Protein AF-A0A090WN60-F1 (afdb_monomer_lite)

Secondary structure (DSSP, 8-state):
---HHHHHHHHHHH--SBTTEEEES----SSHHHHHHHHHHHHHHHHH-TTS--EEEESB-TTT--B------S------

Radius of gyration: 14.13 Å; chains: 1; bounding box: 34×35×30 Å

Foldseek 3Di:
DDDPVVVLVVPLPPDQDDLQEDEEADQDPPDPVSVVVVVVVVVSSCVRCVPDHHYYHYQADNPNRDNNDDPPPDDPPPDD

pLDDT: mean 74.69, std 15.63, range [35.47, 93.44]

Sequence (80 aa):
MINKRLLIKHLLAHNDENSFYDKKRKIDIGHKEGKAKFLKHVCALSNSNPKNNSYIVIGVEDEDNKIIGVDFLMTAKFRI

Structure (mmCIF, N/CA/C/O backbone):
data_AF-A0A090WN60-F1
#
_entry.id   AF-A0A090WN60-F1
#
loop_
_atom_site.group_PDB
_atom_site.id
_atom_site.type_symbol
_atom_site.label_atom_id
_atom_site.label_alt_id
_atom_site.label_comp_id
_atom_site.label_asym_id
_atom_site.label_entity_id
_atom_site.label_seq_id
_atom_site.pdbx_PDB_ins_code
_atom_site.Cartn_x
_atom_site.Cartn_y
_atom_site.Cartn_z
_atom_site.occupancy
_atom_site.B_iso_or_equiv
_atom_site.auth_seq_id
_atom_site.auth_comp_id
_atom_site.auth_asym_id
_atom_site.auth_atom_id
_atom_site.pdbx_PDB_model_num
ATOM 1 N N . MET A 1 1 ? 10.704 13.859 -17.412 1.00 49.03 1 MET A N 1
ATOM 2 C CA . MET A 1 1 ? 9.285 13.567 -17.093 1.00 49.03 1 MET A CA 1
ATOM 3 C C . MET A 1 1 ? 9.095 12.054 -17.115 1.00 49.03 1 MET A C 1
ATOM 5 O O . MET A 1 1 ? 9.368 11.461 -18.148 1.00 49.03 1 MET A O 1
ATOM 9 N N . ILE A 1 2 ? 8.724 11.415 -15.998 1.00 59.72 2 ILE A N 1
ATOM 10 C CA . ILE A 1 2 ? 8.648 9.944 -15.914 1.00 59.72 2 ILE A CA 1
ATOM 11 C C . ILE A 1 2 ? 7.246 9.450 -16.302 1.00 59.72 2 ILE A C 1
ATOM 13 O O . ILE A 1 2 ? 6.238 9.992 -15.840 1.00 59.72 2 ILE A O 1
ATOM 17 N N . ASN A 1 3 ? 7.164 8.428 -17.157 1.00 74.44 3 ASN A N 1
ATOM 18 C CA . ASN A 1 3 ? 5.888 7.814 -17.519 1.00 74.44 3 ASN A CA 1
ATOM 19 C C . ASN A 1 3 ? 5.422 6.902 -16.376 1.00 74.44 3 ASN A C 1
ATOM 21 O O . ASN A 1 3 ? 5.881 5.769 -16.237 1.00 74.44 3 ASN A O 1
ATOM 25 N N . LYS A 1 4 ? 4.494 7.411 -15.561 1.00 64.12 4 LYS A N 1
ATOM 26 C CA . LYS A 1 4 ? 4.002 6.728 -14.356 1.00 64.12 4 LYS A CA 1
ATOM 27 C C . LYS A 1 4 ? 3.404 5.345 -14.651 1.00 64.12 4 LYS A C 1
ATOM 29 O O . LYS A 1 4 ? 3.590 4.436 -13.855 1.00 64.12 4 LYS A O 1
ATOM 34 N N . ARG A 1 5 ? 2.743 5.149 -15.804 1.00 68.69 5 ARG A N 1
ATOM 35 C CA . ARG A 1 5 ? 2.180 3.837 -16.189 1.00 68.69 5 ARG A CA 1
ATOM 36 C C . ARG A 1 5 ? 3.266 2.816 -16.509 1.00 68.69 5 ARG A C 1
ATOM 38 O O . ARG A 1 5 ? 3.134 1.659 -16.124 1.00 68.69 5 ARG A O 1
ATOM 45 N N . LEU A 1 6 ? 4.322 3.240 -17.202 1.00 66.56 6 LEU A N 1
ATOM 46 C CA . LEU A 1 6 ? 5.441 2.361 -17.539 1.00 66.56 6 LEU A CA 1
ATOM 47 C C . LEU A 1 6 ? 6.244 1.987 -16.286 1.00 66.56 6 LEU A C 1
ATOM 49 O O . LEU A 1 6 ? 6.615 0.831 -16.128 1.00 66.56 6 LEU A O 1
ATOM 53 N N . LEU A 1 7 ? 6.415 2.939 -15.360 1.00 67.00 7 LEU A N 1
ATOM 54 C CA . LEU A 1 7 ? 7.036 2.698 -14.058 1.00 67.00 7 LEU A CA 1
ATOM 55 C C . LEU A 1 7 ? 6.262 1.650 -13.246 1.00 67.00 7 LEU A C 1
ATOM 57 O O . LEU A 1 7 ? 6.865 0.703 -12.761 1.00 67.00 7 LEU A O 1
ATOM 61 N N . ILE A 1 8 ? 4.934 1.779 -13.150 1.00 69.62 8 ILE A N 1
ATOM 62 C CA . ILE A 1 8 ? 4.090 0.809 -12.432 1.00 69.62 8 ILE A CA 1
ATOM 63 C C . ILE A 1 8 ? 4.177 -0.575 -13.088 1.00 69.62 8 ILE A C 1
ATOM 65 O O . ILE A 1 8 ? 4.358 -1.563 -12.388 1.00 69.62 8 ILE A O 1
ATOM 69 N N . LYS A 1 9 ? 4.125 -0.663 -14.426 1.00 68.44 9 LYS A N 1
ATOM 70 C CA . LYS A 1 9 ? 4.287 -1.946 -15.132 1.00 68.44 9 LYS A CA 1
ATOM 71 C C . LYS A 1 9 ? 5.654 -2.586 -14.883 1.00 68.44 9 LYS A C 1
ATOM 73 O O . LYS A 1 9 ? 5.712 -3.785 -14.651 1.00 68.44 9 LYS A O 1
ATOM 78 N N . HIS A 1 10 ? 6.736 -1.807 -14.912 1.00 68.06 10 HIS A N 1
ATOM 79 C CA . HIS A 1 10 ? 8.081 -2.320 -14.634 1.00 68.06 10 HIS A CA 1
ATOM 80 C C . HIS A 1 10 ? 8.262 -2.741 -13.170 1.00 68.06 10 HIS A C 1
ATOM 82 O O . HIS A 1 10 ? 8.912 -3.750 -12.917 1.00 68.06 10 HIS A O 1
ATOM 88 N N . LEU A 1 11 ? 7.675 -2.008 -12.217 1.00 66.19 11 LEU A N 1
ATOM 89 C CA . LEU A 1 11 ? 7.704 -2.373 -10.797 1.00 66.19 11 LEU A CA 1
ATOM 90 C C . LEU A 1 11 ? 6.992 -3.708 -10.546 1.00 66.19 11 LEU A C 1
ATOM 92 O O . LEU A 1 11 ? 7.539 -4.561 -9.855 1.00 66.19 11 LEU A O 1
ATOM 96 N N . LEU A 1 12 ? 5.822 -3.905 -11.162 1.00 68.69 12 LEU A N 1
ATOM 97 C CA . LEU A 1 12 ? 5.002 -5.110 -11.002 1.00 68.69 12 LEU A CA 1
ATOM 98 C C . LEU A 1 12 ? 5.537 -6.341 -11.751 1.00 68.69 12 LEU A C 1
ATOM 100 O O . LEU A 1 12 ? 5.190 -7.458 -11.392 1.00 68.69 12 LEU A O 1
ATOM 104 N N . ALA A 1 13 ? 6.349 -6.162 -12.796 1.00 63.72 13 ALA A N 1
ATOM 105 C CA . ALA A 1 13 ? 6.837 -7.267 -13.627 1.00 63.72 13 ALA A CA 1
ATOM 106 C C . ALA A 1 13 ? 8.081 -7.983 -13.068 1.00 63.72 13 ALA A C 1
ATOM 108 O O . ALA A 1 13 ? 8.389 -9.086 -13.511 1.00 63.72 13 ALA A O 1
ATOM 109 N N . HIS A 1 14 ? 8.824 -7.354 -12.149 1.00 57.50 14 HIS A N 1
ATOM 110 C CA . HIS A 1 14 ? 10.182 -7.797 -11.807 1.00 57.50 14 HIS A CA 1
ATOM 111 C C . HIS A 1 14 ? 10.513 -7.828 -10.313 1.00 57.50 14 HIS A C 1
ATOM 113 O O . HIS A 1 14 ? 11.648 -8.149 -9.973 1.00 57.50 14 HIS A O 1
ATOM 119 N N . ASN A 1 15 ? 9.584 -7.483 -9.420 1.00 57.34 15 ASN A N 1
ATOM 120 C CA . ASN A 1 15 ? 9.865 -7.479 -7.987 1.00 57.34 15 ASN A CA 1
ATOM 121 C C . ASN A 1 15 ? 8.692 -8.041 -7.191 1.00 57.34 15 ASN A C 1
ATOM 123 O O . ASN A 1 15 ? 7.574 -7.545 -7.306 1.00 57.34 15 ASN A O 1
ATOM 127 N N . ASP A 1 16 ? 8.975 -9.001 -6.319 1.00 61.12 16 ASP A N 1
ATOM 128 C CA . ASP A 1 16 ? 8.128 -9.274 -5.161 1.00 61.12 16 ASP A CA 1
ATOM 129 C C . ASP A 1 16 ? 8.173 -8.076 -4.188 1.00 61.12 16 ASP A C 1
ATOM 131 O O . ASP A 1 16 ? 8.999 -7.167 -4.347 1.00 61.12 16 ASP A O 1
ATOM 135 N N . GLU A 1 17 ? 7.239 -8.012 -3.233 1.00 60.69 17 GLU A N 1
ATOM 136 C CA . GLU A 1 17 ? 7.117 -6.878 -2.302 1.00 60.69 17 GLU A CA 1
ATOM 137 C C . GLU A 1 17 ? 8.459 -6.532 -1.645 1.00 60.69 17 GLU A C 1
ATOM 139 O O . GLU A 1 17 ? 9.183 -7.400 -1.153 1.00 60.69 17 GLU A O 1
ATOM 144 N N . ASN A 1 18 ? 8.809 -5.246 -1.642 1.00 69.56 18 ASN A N 1
ATOM 145 C CA . ASN A 1 18 ? 10.080 -4.778 -1.104 1.00 69.56 18 ASN A CA 1
ATOM 146 C C . ASN A 1 18 ? 9.894 -3.472 -0.318 1.00 69.56 18 ASN A C 1
ATOM 148 O O . ASN A 1 18 ? 8.829 -2.863 -0.310 1.00 69.56 18 ASN A O 1
ATOM 152 N N . SER A 1 19 ? 10.945 -2.997 0.349 1.00 75.88 19 SER A N 1
ATOM 153 C CA . SER A 1 19 ? 10.866 -1.788 1.183 1.00 75.88 19 SER A CA 1
ATOM 154 C C . SER A 1 19 ? 10.581 -0.492 0.405 1.00 75.88 19 SER A C 1
ATOM 156 O O . SER A 1 19 ? 10.301 0.540 1.021 1.00 75.88 19 SER A O 1
ATOM 158 N N . PHE A 1 20 ? 10.625 -0.521 -0.932 1.00 79.81 20 PHE A N 1
ATOM 159 C CA . PHE A 1 20 ? 10.269 0.612 -1.784 1.00 79.81 20 PHE A CA 1
ATOM 160 C C . PHE A 1 20 ? 8.781 0.665 -2.097 1.00 79.81 20 PHE A C 1
ATOM 162 O O . PHE A 1 20 ? 8.273 1.761 -2.356 1.00 79.81 20 PHE A O 1
ATOM 169 N N . TYR A 1 21 ? 8.076 -0.470 -2.097 1.00 81.88 21 TYR A N 1
ATOM 170 C CA . TYR A 1 21 ? 6.646 -0.453 -2.352 1.00 81.88 21 TYR A CA 1
ATOM 171 C C . TYR A 1 21 ? 5.864 -1.637 -1.766 1.00 81.88 21 TYR A C 1
ATOM 173 O O . TYR A 1 21 ? 6.322 -2.774 -1.778 1.00 81.88 21 TYR A O 1
ATOM 181 N N . ASP A 1 22 ? 4.647 -1.344 -1.308 1.00 84.38 22 ASP A N 1
ATOM 182 C CA . ASP A 1 22 ? 3.669 -2.315 -0.795 1.00 84.38 22 ASP A CA 1
ATOM 183 C C . ASP A 1 22 ? 2.466 -2.360 -1.748 1.00 84.38 22 ASP A C 1
ATOM 185 O O . ASP A 1 22 ? 1.959 -1.304 -2.162 1.00 84.38 22 ASP A O 1
ATOM 189 N N . LYS A 1 23 ? 2.009 -3.557 -2.129 1.00 83.69 23 LYS A N 1
ATOM 190 C CA . LYS A 1 23 ? 0.815 -3.724 -2.971 1.00 83.69 23 LYS A CA 1
ATOM 191 C C . LYS A 1 23 ? -0.368 -3.995 -2.065 1.00 83.69 23 LYS A C 1
ATOM 193 O O . LYS A 1 23 ? -0.255 -4.687 -1.061 1.00 83.69 23 LYS A O 1
ATOM 198 N N . LYS A 1 24 ? -1.510 -3.385 -2.365 1.00 84.12 24 LYS A N 1
ATOM 199 C CA . LYS A 1 24 ? -2.750 -3.688 -1.652 1.00 84.12 24 LYS A CA 1
ATOM 200 C C . LYS A 1 24 ? -3.916 -3.666 -2.615 1.00 84.12 24 LYS A C 1
ATOM 202 O O . LYS A 1 24 ? -4.147 -2.689 -3.327 1.00 84.12 24 LYS A O 1
ATOM 207 N N . ARG A 1 25 ? -4.748 -4.699 -2.549 1.00 84.00 25 ARG A N 1
ATOM 208 C CA . ARG A 1 25 ? -6.001 -4.755 -3.308 1.00 84.00 25 ARG A CA 1
ATOM 209 C C . ARG A 1 25 ? -6.943 -3.601 -2.960 1.00 84.00 25 ARG A C 1
ATOM 211 O O . ARG A 1 25 ? -7.476 -2.945 -3.849 1.00 84.00 25 ARG A O 1
ATOM 218 N N . LYS A 1 26 ? -7.142 -3.336 -1.668 1.00 84.50 26 LYS A N 1
ATOM 219 C CA . LYS A 1 26 ? -8.024 -2.277 -1.162 1.00 84.50 26 LYS A CA 1
ATOM 220 C C . LYS A 1 26 ? -7.534 -1.792 0.196 1.00 84.50 26 LYS A C 1
ATOM 222 O O . LYS A 1 26 ? -7.039 -2.581 0.994 1.00 84.50 26 LYS A O 1
ATOM 227 N N . ILE A 1 27 ? -7.742 -0.508 0.473 1.00 85.31 27 ILE A N 1
ATOM 228 C CA . ILE A 1 27 ? -7.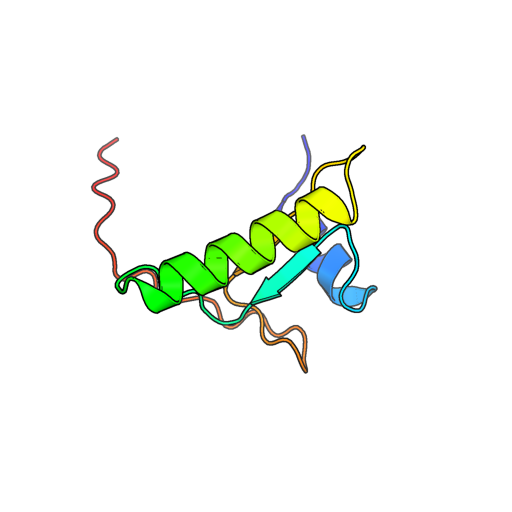558 0.078 1.802 1.00 85.31 27 ILE A CA 1
ATOM 229 C C . ILE A 1 27 ? -8.916 0.586 2.271 1.00 85.31 27 ILE A C 1
ATOM 231 O O . ILE A 1 27 ? -9.545 1.400 1.596 1.00 85.31 27 ILE A O 1
ATOM 235 N N . ASP A 1 28 ? -9.382 0.090 3.414 1.00 83.56 28 ASP A N 1
ATOM 236 C CA . ASP A 1 28 ? -10.546 0.668 4.080 1.00 83.56 28 ASP A CA 1
ATOM 237 C C . ASP A 1 28 ? -10.083 1.825 4.972 1.00 83.56 28 ASP A C 1
ATOM 239 O O . ASP A 1 28 ? -9.314 1.629 5.907 1.00 83.56 28 ASP A O 1
ATOM 243 N N . ILE A 1 29 ? -10.545 3.038 4.678 1.00 85.88 29 ILE A N 1
ATOM 244 C CA . ILE A 1 29 ? -10.320 4.233 5.505 1.00 85.88 29 ILE A CA 1
ATOM 245 C C . ILE A 1 29 ? -11.627 4.788 6.088 1.00 85.88 29 ILE A C 1
ATOM 247 O O . ILE A 1 29 ? -11.609 5.839 6.730 1.00 85.88 29 ILE A O 1
ATOM 251 N N . GLY A 1 30 ? -12.756 4.103 5.879 1.00 88.50 30 GLY A N 1
ATOM 252 C CA . GLY A 1 30 ? -14.063 4.506 6.402 1.00 88.50 30 GLY A CA 1
ATOM 253 C C . GLY A 1 30 ? -14.186 4.278 7.908 1.00 88.50 30 GLY A C 1
ATOM 254 O O . GLY A 1 30 ? -14.819 5.067 8.608 1.00 88.50 30 GLY A O 1
ATOM 255 N N . HIS A 1 31 ? -13.504 3.257 8.430 1.00 89.06 31 HIS A N 1
ATOM 256 C CA . HIS A 1 31 ? -13.582 2.850 9.833 1.00 89.06 31 HIS A CA 1
ATOM 257 C C . HIS A 1 31 ? -12.263 3.072 10.582 1.00 89.06 31 HIS A C 1
ATOM 259 O O . HIS A 1 31 ? -11.175 3.074 10.000 1.00 89.06 31 HIS A O 1
ATOM 265 N N . LYS A 1 32 ? -12.345 3.229 11.911 1.00 91.62 32 LYS A N 1
ATOM 266 C CA . LYS A 1 32 ? -11.177 3.460 12.784 1.00 91.62 32 LYS A CA 1
ATOM 267 C C . LYS A 1 32 ? -10.132 2.344 12.670 1.00 91.62 32 LYS A C 1
ATOM 269 O O . LYS A 1 32 ? -8.938 2.629 12.640 1.00 91.62 32 LYS A O 1
ATOM 274 N N . GLU A 1 33 ? -10.577 1.094 12.564 1.00 91.06 33 GLU A N 1
ATOM 275 C CA . GLU A 1 33 ? -9.691 -0.062 12.396 1.00 91.06 33 GLU A CA 1
ATOM 276 C C . GLU A 1 33 ? -8.942 -0.024 11.057 1.00 91.06 33 GLU A C 1
ATOM 278 O O . GLU A 1 33 ? -7.730 -0.231 11.020 1.00 91.06 33 GLU A O 1
ATOM 283 N N . GLY A 1 34 ? -9.639 0.305 9.968 1.00 88.12 34 GLY A N 1
ATOM 284 C CA . GLY A 1 34 ? -9.042 0.426 8.642 1.00 88.12 34 GLY A CA 1
ATOM 285 C C . GLY A 1 34 ? -7.970 1.520 8.578 1.00 88.12 34 GLY A C 1
ATOM 286 O O . GLY A 1 34 ? -6.853 1.279 8.118 1.00 88.12 34 GLY A O 1
ATOM 287 N N . LYS A 1 35 ? -8.243 2.685 9.184 1.00 90.31 35 LYS A N 1
ATOM 288 C CA . LYS A 1 35 ? -7.246 3.760 9.347 1.00 90.31 35 LYS A CA 1
ATOM 289 C C . LYS A 1 35 ? -6.030 3.312 10.164 1.00 90.31 35 LYS A C 1
ATOM 291 O O . LYS A 1 35 ? -4.904 3.651 9.812 1.00 90.31 35 LYS A O 1
ATOM 296 N N . ALA A 1 36 ? -6.239 2.544 11.235 1.00 93.44 36 ALA A N 1
ATOM 297 C CA . ALA A 1 36 ? -5.143 2.022 12.049 1.00 93.44 36 ALA A CA 1
ATOM 298 C C . ALA A 1 36 ? -4.279 1.016 11.270 1.00 93.44 36 ALA A C 1
ATOM 300 O O . ALA A 1 36 ? -3.053 1.074 11.355 1.00 93.44 36 ALA A O 1
ATOM 301 N N . LYS A 1 37 ? -4.895 0.130 10.475 1.00 90.19 37 LYS A N 1
ATOM 302 C CA . LYS A 1 37 ? -4.174 -0.783 9.572 1.00 90.19 37 LYS A CA 1
ATOM 303 C C . LYS A 1 37 ? -3.359 -0.002 8.544 1.00 90.19 37 LYS A C 1
ATOM 305 O O . LYS A 1 37 ? -2.167 -0.256 8.412 1.00 90.19 37 LYS A O 1
ATOM 310 N N . PHE A 1 38 ? -3.956 0.998 7.897 1.00 90.88 38 PHE A N 1
ATOM 311 C CA . PHE A 1 38 ? -3.244 1.870 6.960 1.00 90.88 38 PHE A CA 1
ATOM 312 C C . PHE A 1 38 ? -2.019 2.536 7.601 1.00 90.88 38 PHE A C 1
ATOM 314 O O . PHE A 1 38 ? -0.926 2.487 7.041 1.00 90.88 38 PHE A O 1
ATOM 321 N N . LEU A 1 39 ? -2.171 3.089 8.807 1.00 93.19 39 LEU A N 1
ATOM 322 C CA . LEU A 1 39 ? -1.064 3.724 9.519 1.00 93.19 39 LEU A CA 1
ATOM 323 C C . LEU A 1 39 ? 0.069 2.736 9.834 1.00 93.19 39 LEU A C 1
ATOM 325 O O . LEU A 1 39 ? 1.235 3.098 9.709 1.00 93.19 39 LEU A O 1
ATOM 329 N N . LYS A 1 40 ? -0.252 1.480 10.178 1.00 92.75 40 LYS A N 1
ATOM 330 C CA . LYS A 1 40 ? 0.767 0.435 10.372 1.00 92.75 40 LYS A CA 1
ATOM 331 C C . LYS A 1 40 ? 1.606 0.213 9.111 1.00 92.75 40 LYS A C 1
ATOM 333 O O . LYS A 1 40 ? 2.825 0.135 9.231 1.00 92.75 40 LYS A O 1
ATOM 338 N N . HIS A 1 41 ? 0.985 0.159 7.930 1.00 90.62 41 HIS A N 1
ATOM 339 C CA . HIS A 1 41 ? 1.709 0.019 6.658 1.00 90.62 41 HIS A CA 1
ATOM 340 C C . HIS A 1 41 ? 2.630 1.214 6.394 1.00 90.62 41 HIS A C 1
ATOM 342 O O . HIS A 1 41 ? 3.798 1.029 6.060 1.00 90.62 41 HIS A O 1
ATOM 348 N N . VAL A 1 42 ? 2.137 2.436 6.621 1.00 90.69 42 VAL A N 1
ATOM 349 C CA . VAL A 1 42 ? 2.947 3.656 6.481 1.00 90.69 42 VAL A CA 1
ATOM 350 C C . VAL A 1 42 ? 4.158 3.619 7.416 1.00 90.69 42 VAL A C 1
ATOM 352 O O . VAL A 1 42 ? 5.282 3.810 6.961 1.00 90.69 42 VAL A O 1
ATOM 355 N N . CYS A 1 43 ? 3.959 3.313 8.701 1.00 92.88 43 CYS A N 1
ATOM 356 C CA . CYS A 1 43 ? 5.055 3.229 9.666 1.00 92.88 43 CYS A CA 1
ATOM 357 C C . C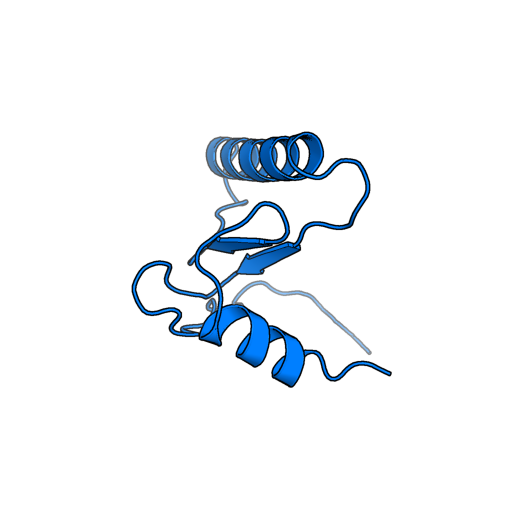YS A 1 43 ? 6.076 2.145 9.298 1.00 92.88 43 CYS A C 1
ATOM 359 O O . CYS A 1 43 ? 7.277 2.386 9.401 1.00 92.88 43 CYS A O 1
ATOM 361 N N . ALA A 1 44 ? 5.618 0.971 8.855 1.00 90.56 44 ALA A N 1
ATOM 362 C CA . ALA A 1 44 ? 6.505 -0.102 8.419 1.00 90.56 44 ALA A CA 1
ATOM 363 C C . ALA A 1 44 ? 7.385 0.350 7.242 1.00 90.56 44 ALA A C 1
ATOM 365 O O . ALA A 1 44 ? 8.606 0.243 7.315 1.00 90.56 44 ALA A O 1
ATOM 366 N N . LEU A 1 45 ? 6.786 0.949 6.210 1.00 90.44 45 LEU A N 1
ATOM 367 C CA . LEU A 1 45 ? 7.512 1.434 5.034 1.00 90.44 45 LEU A CA 1
ATOM 368 C C . LEU A 1 45 ? 8.512 2.545 5.370 1.00 90.44 45 LEU A C 1
ATOM 370 O O . LEU A 1 45 ? 9.644 2.511 4.888 1.00 90.44 45 LEU A O 1
ATOM 374 N N . SER A 1 46 ? 8.127 3.503 6.218 1.00 89.00 46 SER A N 1
ATOM 375 C CA . SER A 1 46 ? 9.025 4.578 6.652 1.00 89.00 46 SER A CA 1
ATOM 376 C C . SER A 1 46 ? 10.215 4.053 7.457 1.00 89.00 46 SER A C 1
ATOM 378 O O . SER A 1 46 ? 11.336 4.516 7.259 1.00 89.00 46 SER A O 1
ATOM 380 N N . ASN A 1 47 ? 9.996 3.067 8.331 1.00 90.50 47 ASN A N 1
ATOM 381 C CA . ASN A 1 47 ? 11.069 2.479 9.132 1.00 90.50 47 ASN A CA 1
ATOM 382 C C . ASN A 1 47 ? 12.006 1.603 8.293 1.00 90.50 47 ASN A C 1
ATOM 384 O O . ASN A 1 47 ? 13.212 1.587 8.532 1.00 90.50 47 ASN A O 1
ATOM 388 N N . SER A 1 48 ? 11.469 0.886 7.305 1.00 87.62 48 SER A N 1
ATOM 389 C CA . SER A 1 48 ? 12.254 0.013 6.430 1.00 87.62 48 SER A CA 1
ATOM 390 C C . SER A 1 48 ? 13.029 0.769 5.347 1.00 87.62 48 SER A C 1
ATOM 392 O O . SER A 1 48 ? 13.981 0.214 4.799 1.00 87.62 48 SER A O 1
ATOM 394 N N . ASN A 1 49 ? 12.654 2.013 5.025 1.00 87.12 49 ASN A N 1
ATOM 395 C CA . ASN A 1 49 ? 13.303 2.800 3.974 1.00 87.12 49 ASN A CA 1
ATOM 396 C C . ASN A 1 49 ? 13.456 4.293 4.339 1.00 87.12 49 ASN A C 1
ATOM 398 O O . ASN A 1 49 ? 12.953 5.165 3.635 1.00 87.12 49 ASN A O 1
ATOM 402 N N . PRO A 1 50 ? 14.189 4.632 5.415 1.00 86.75 50 PRO A N 1
ATOM 403 C CA . PRO A 1 50 ? 14.233 5.996 5.952 1.00 86.75 50 PRO A CA 1
ATOM 404 C C . PRO A 1 50 ? 14.961 7.009 5.053 1.00 86.75 50 PRO A C 1
ATOM 406 O O . PRO A 1 50 ? 14.862 8.213 5.275 1.00 86.75 50 PRO A O 1
ATOM 409 N N . LYS A 1 51 ? 15.737 6.538 4.067 1.00 88.81 51 LYS A N 1
ATOM 410 C CA . LYS A 1 51 ? 16.553 7.382 3.176 1.00 88.81 51 LYS A CA 1
ATOM 411 C C . LYS A 1 51 ? 15.933 7.599 1.796 1.00 88.81 51 LYS A C 1
ATOM 413 O O . LYS A 1 51 ? 16.472 8.392 1.030 1.00 88.81 51 LYS A O 1
ATOM 418 N N . ASN A 1 52 ? 14.846 6.904 1.465 1.00 84.75 52 ASN A N 1
ATOM 419 C CA . ASN A 1 52 ? 14.198 7.013 0.161 1.00 84.75 52 ASN A CA 1
ATOM 420 C C . ASN A 1 52 ? 12.681 7.145 0.315 1.00 84.75 52 ASN A C 1
ATOM 422 O O . ASN A 1 52 ? 12.124 7.015 1.400 1.00 84.75 52 ASN A O 1
ATOM 426 N N . ASN A 1 53 ? 12.006 7.379 -0.807 1.00 82.88 53 ASN A N 1
ATOM 427 C CA . ASN A 1 53 ? 10.553 7.352 -0.849 1.00 82.88 53 ASN A CA 1
ATOM 428 C C . ASN A 1 53 ? 10.052 5.910 -0.961 1.00 82.88 53 ASN A C 1
ATOM 430 O O . ASN A 1 53 ? 10.580 5.129 -1.758 1.00 82.88 53 ASN A O 1
ATOM 434 N N . SER A 1 54 ? 8.980 5.617 -0.229 1.00 86.25 54 SER A N 1
ATOM 435 C CA . SER A 1 54 ? 8.218 4.375 -0.347 1.00 86.25 54 SER A CA 1
ATOM 436 C C . SER A 1 54 ? 6.821 4.649 -0.891 1.00 86.25 54 SER A C 1
ATOM 438 O O . SER A 1 54 ? 6.246 5.713 -0.650 1.00 86.25 54 SER A O 1
ATOM 440 N N . TYR A 1 55 ? 6.265 3.688 -1.624 1.00 85.69 55 TYR A N 1
ATOM 441 C CA . TYR A 1 55 ? 4.991 3.839 -2.323 1.00 85.69 55 TYR A CA 1
ATOM 442 C C . TYR A 1 55 ? 4.017 2.728 -1.936 1.00 85.69 55 TYR A C 1
ATOM 444 O O 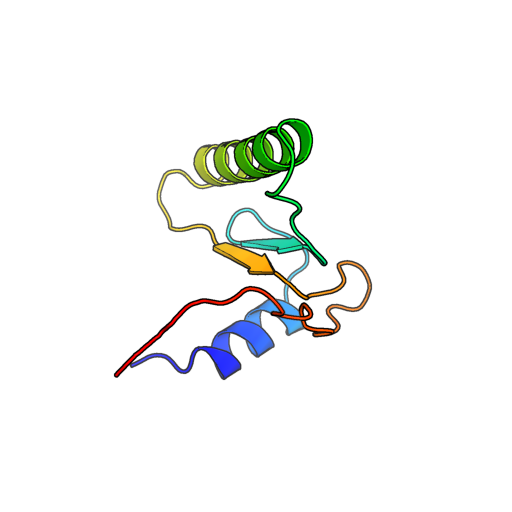. TYR A 1 55 ? 4.395 1.571 -1.829 1.00 85.69 55 TYR A O 1
ATOM 452 N N . ILE A 1 56 ? 2.739 3.058 -1.767 1.00 87.06 56 ILE A N 1
ATOM 453 C CA . ILE A 1 56 ? 1.681 2.050 -1.640 1.00 87.06 56 ILE A CA 1
ATOM 454 C C . ILE A 1 56 ? 0.889 2.057 -2.941 1.00 87.06 56 ILE A C 1
ATOM 456 O O . ILE A 1 56 ? 0.343 3.095 -3.331 1.00 87.06 56 ILE A O 1
ATOM 460 N N . VAL A 1 57 ? 0.840 0.916 -3.624 1.00 84.62 57 VAL A N 1
ATOM 461 C CA . VAL A 1 57 ? 0.111 0.758 -4.886 1.00 84.62 57 VAL A CA 1
ATOM 462 C C . VAL A 1 57 ? -1.216 0.064 -4.597 1.00 84.62 57 VAL A C 1
ATOM 464 O O . VAL A 1 57 ? -1.253 -1.108 -4.231 1.00 84.62 57 VAL A O 1
ATOM 467 N N . ILE A 1 58 ? -2.313 0.808 -4.748 1.00 85.44 58 ILE A N 1
ATOM 468 C CA . ILE A 1 58 ? -3.666 0.332 -4.441 1.00 85.44 58 ILE A CA 1
ATOM 469 C C . ILE A 1 58 ? -4.354 -0.168 -5.716 1.00 85.44 58 ILE A C 1
ATOM 471 O O . ILE A 1 58 ? -4.269 0.482 -6.759 1.00 85.44 58 ILE A O 1
ATOM 475 N N . GLY A 1 59 ? -5.082 -1.282 -5.620 1.00 81.50 59 GLY A N 1
ATOM 476 C CA . GLY A 1 59 ? -5.824 -1.880 -6.736 1.00 81.50 59 GLY A CA 1
ATOM 477 C C . GLY A 1 59 ? -5.020 -2.920 -7.514 1.00 81.50 59 GLY A C 1
ATOM 478 O O . GLY A 1 59 ? -5.274 -3.134 -8.702 1.00 81.50 59 GLY A O 1
ATOM 479 N N . VAL A 1 60 ? -4.039 -3.535 -6.852 1.00 81.75 60 VAL A N 1
ATOM 480 C CA . VAL A 1 60 ? -3.228 -4.634 -7.379 1.00 81.75 60 VAL A CA 1
ATOM 481 C C . VAL A 1 60 ? -3.437 -5.849 -6.482 1.00 81.75 60 VAL A C 1
ATOM 483 O O . VAL A 1 60 ? -3.437 -5.708 -5.260 1.00 81.75 60 VAL A O 1
ATOM 486 N N . GLU A 1 61 ? -3.678 -7.013 -7.079 1.00 77.56 61 GLU A N 1
ATOM 487 C CA . GLU A 1 61 ? -3.677 -8.287 -6.352 1.00 77.56 61 GLU A CA 1
ATOM 488 C C . GLU A 1 61 ? -2.248 -8.732 -6.045 1.00 77.56 61 GLU A C 1
ATOM 490 O O . GLU A 1 61 ? -1.380 -8.680 -6.916 1.00 77.56 61 GLU A O 1
ATOM 495 N N . ASP A 1 62 ? -2.025 -9.166 -4.804 1.00 67.94 62 ASP A N 1
ATOM 496 C CA . ASP A 1 62 ? -0.693 -9.517 -4.304 1.00 67.94 62 ASP A CA 1
ATOM 497 C C . ASP A 1 62 ? -0.139 -10.781 -4.987 1.00 67.94 62 ASP A C 1
ATOM 499 O O . ASP A 1 62 ? 1.058 -10.839 -5.253 1.00 67.94 62 ASP A O 1
ATOM 503 N N . GLU A 1 63 ? -1.009 -11.743 -5.329 1.00 70.00 63 GLU A N 1
ATOM 504 C CA . GLU A 1 63 ? -0.644 -13.055 -5.893 1.00 70.00 63 GLU A CA 1
ATOM 505 C C . GLU A 1 63 ? -0.215 -12.977 -7.370 1.00 70.00 63 GLU A C 1
ATOM 507 O O . GLU A 1 63 ? 0.872 -13.422 -7.721 1.00 70.00 63 GLU A O 1
ATOM 512 N N . ASP A 1 64 ? -1.031 -12.354 -8.229 1.00 68.38 64 ASP A N 1
ATOM 513 C CA . ASP A 1 64 ? -0.820 -12.355 -9.688 1.00 68.38 64 ASP A CA 1
ATOM 514 C C . ASP A 1 64 ? -0.346 -11.003 -10.250 1.00 68.38 64 ASP A C 1
ATOM 516 O O . ASP A 1 64 ? -0.306 -10.802 -11.468 1.00 68.38 64 ASP A O 1
ATOM 520 N N . ASN A 1 65 ? -0.050 -10.018 -9.389 1.00 69.94 65 ASN A N 1
ATOM 521 C CA . ASN A 1 65 ? 0.253 -8.631 -9.785 1.00 69.94 65 ASN A CA 1
ATOM 522 C C . ASN A 1 65 ? -0.812 -7.998 -10.697 1.00 69.94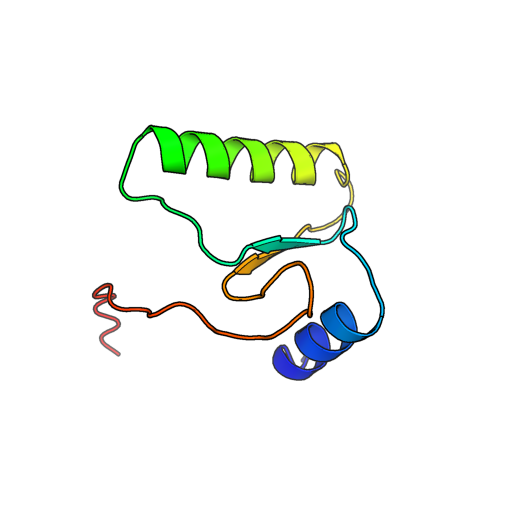 65 ASN A C 1
ATOM 524 O O . ASN A 1 65 ? -0.561 -7.024 -11.421 1.00 69.94 65 ASN A O 1
ATOM 528 N N . LYS A 1 66 ? -2.026 -8.552 -10.680 1.00 74.19 66 LYS A N 1
ATOM 529 C CA . LYS A 1 66 ? -3.089 -8.155 -11.588 1.00 74.19 66 LYS A CA 1
ATOM 530 C C . LYS A 1 66 ? -3.631 -6.803 -11.158 1.00 74.19 66 LYS A C 1
ATOM 532 O O . LYS A 1 66 ? -4.098 -6.620 -10.034 1.00 74.19 66 LYS A O 1
ATOM 537 N N . ILE A 1 67 ? -3.593 -5.846 -12.081 1.00 76.19 67 ILE A N 1
ATOM 538 C CA . ILE A 1 67 ? -4.214 -4.536 -11.888 1.00 76.19 67 ILE A CA 1
ATOM 539 C C . ILE A 1 67 ? -5.722 -4.718 -12.061 1.00 76.19 67 ILE A C 1
ATOM 541 O O . ILE A 1 67 ? -6.248 -4.673 -13.172 1.00 76.19 67 ILE A O 1
ATOM 545 N N . ILE A 1 68 ? -6.405 -4.956 -10.951 1.00 78.56 68 ILE A N 1
ATOM 546 C CA . ILE A 1 68 ? -7.867 -5.057 -10.875 1.00 78.56 68 ILE A CA 1
ATOM 547 C C . ILE A 1 68 ? -8.525 -3.680 -10.746 1.00 78.56 68 ILE A C 1
ATOM 549 O O . ILE A 1 68 ? -9.696 -3.517 -11.081 1.00 78.56 68 ILE A O 1
ATOM 553 N N . GLY A 1 69 ? -7.759 -2.678 -10.301 1.00 66.56 69 GLY A N 1
ATOM 554 C CA . GLY A 1 69 ? -8.288 -1.372 -9.942 1.00 66.56 69 GLY A CA 1
ATOM 555 C C . GLY A 1 69 ? -9.071 -1.415 -8.630 1.00 66.56 69 GLY A C 1
ATOM 556 O O . GLY A 1 69 ? -9.269 -2.456 -8.007 1.00 66.56 69 GLY A O 1
ATOM 557 N N . VAL A 1 70 ? -9.501 -0.242 -8.190 1.00 62.94 70 VAL A N 1
ATOM 558 C CA . VAL A 1 70 ? -10.435 -0.080 -7.076 1.00 62.94 70 VAL A CA 1
ATOM 559 C C . VAL A 1 70 ? -11.614 0.692 -7.628 1.00 62.94 70 VAL A C 1
ATOM 561 O O . VAL A 1 70 ? -11.411 1.673 -8.345 1.00 62.94 70 VAL A O 1
ATOM 564 N N . ASP A 1 71 ? -12.826 0.246 -7.316 1.00 60.34 71 ASP A N 1
ATOM 565 C CA . ASP A 1 71 ? -14.038 0.940 -7.731 1.00 60.34 71 ASP A CA 1
ATOM 566 C C . ASP A 1 71 ? -14.071 2.304 -7.026 1.00 60.34 71 ASP A C 1
ATOM 568 O O . ASP A 1 71 ? -14.328 2.407 -5.823 1.00 60.34 71 ASP A O 1
ATOM 572 N N . PHE A 1 72 ? -13.664 3.353 -7.744 1.00 52.25 72 PHE A N 1
ATOM 573 C CA . PHE A 1 72 ? -13.444 4.691 -7.198 1.00 52.25 72 PHE A CA 1
ATOM 574 C C . PHE A 1 72 ? -14.773 5.448 -7.115 1.00 52.25 72 PHE A C 1
ATOM 576 O O . PHE A 1 72 ? -14.926 6.555 -7.624 1.00 52.25 72 PHE A O 1
ATOM 583 N N . LEU A 1 73 ? -15.766 4.849 -6.463 1.00 45.50 73 LEU A N 1
ATOM 584 C CA . LEU A 1 73 ? -17.028 5.504 -6.146 1.00 45.50 73 LEU A CA 1
ATOM 585 C C . LEU A 1 73 ? -16.885 6.235 -4.810 1.00 45.50 73 LEU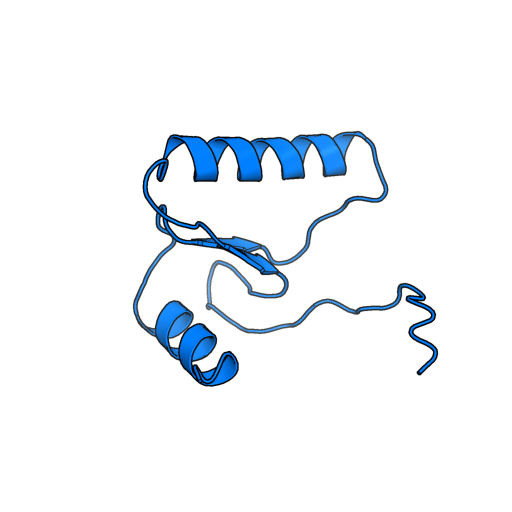 A C 1
ATOM 587 O O . LEU A 1 73 ? -17.464 5.878 -3.788 1.00 45.50 73 LEU A O 1
ATOM 591 N N . MET A 1 74 ? -16.077 7.294 -4.825 1.00 42.81 74 MET A N 1
ATOM 592 C CA . MET A 1 74 ? -16.160 8.337 -3.814 1.00 42.81 74 MET A CA 1
ATOM 593 C C . MET A 1 74 ? -15.968 9.690 -4.485 1.00 42.81 74 MET A C 1
ATOM 595 O O . MET A 1 74 ? -14.940 9.981 -5.092 1.00 42.81 74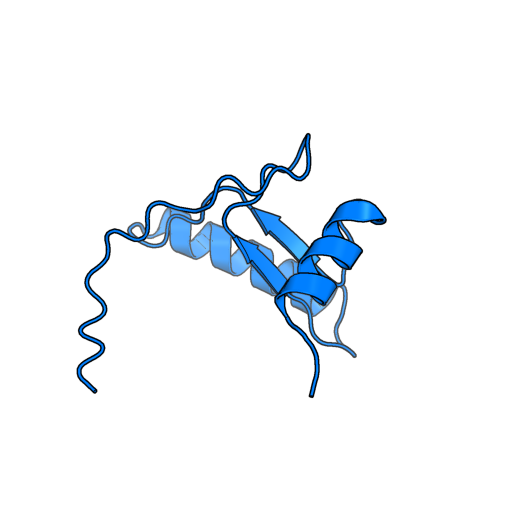 MET A O 1
ATOM 599 N N . THR A 1 75 ? -17.021 10.490 -4.376 1.00 39.09 75 THR A N 1
ATOM 600 C CA . THR A 1 75 ? -17.199 11.863 -4.836 1.00 39.09 75 THR A CA 1
ATOM 601 C C . THR A 1 75 ? -16.047 12.778 -4.419 1.00 39.09 75 THR A C 1
ATOM 603 O O . THR A 1 75 ? -16.172 13.577 -3.492 1.00 39.09 75 THR A O 1
ATOM 606 N N . ALA A 1 76 ? -14.930 12.732 -5.135 1.00 46.12 76 ALA A N 1
ATOM 607 C CA . ALA A 1 76 ? -14.096 13.905 -5.273 1.00 46.12 76 ALA A CA 1
ATOM 608 C C . ALA A 1 76 ? -14.815 14.802 -6.281 1.00 46.12 76 ALA A C 1
ATOM 610 O O . ALA A 1 76 ? -14.750 14.581 -7.488 1.00 46.12 76 ALA A O 1
ATOM 611 N N . LYS A 1 77 ? -15.541 15.805 -5.776 1.00 44.78 77 LYS A N 1
ATOM 612 C CA . LYS A 1 77 ? -15.820 17.026 -6.536 1.00 44.78 77 LYS A CA 1
ATOM 613 C C . LYS A 1 77 ? -14.471 17.621 -6.960 1.00 44.78 77 LYS A C 1
ATOM 615 O O . LYS A 1 77 ? -13.959 18.526 -6.316 1.00 44.78 77 LYS A O 1
ATOM 620 N N . PHE A 1 78 ? -13.889 17.094 -8.028 1.00 42.59 78 PHE A N 1
ATOM 621 C CA . PHE A 1 78 ? -12.869 17.764 -8.814 1.00 42.59 78 PHE A CA 1
ATOM 622 C C . PHE A 1 78 ? -13.640 18.606 -9.832 1.00 42.59 78 PHE A C 1
ATOM 624 O O . PHE A 1 78 ? -13.947 18.164 -10.936 1.00 42.59 78 PHE A O 1
ATOM 631 N N . ARG A 1 79 ? -14.069 19.795 -9.395 1.00 36.38 79 ARG A N 1
ATOM 632 C CA . ARG A 1 79 ? -14.436 20.874 -10.314 1.00 36.38 79 ARG A CA 1
ATOM 633 C C . ARG A 1 79 ? -13.119 21.463 -10.813 1.00 36.38 79 ARG A C 1
ATOM 635 O O . ARG A 1 79 ? -12.362 21.999 -10.007 1.00 36.38 79 ARG A O 1
ATOM 642 N N . ILE A 1 80 ? -12.849 21.274 -12.101 1.00 35.47 80 ILE A N 1
ATOM 643 C CA . ILE A 1 80 ? -12.041 22.213 -12.885 1.00 35.47 80 ILE A CA 1
ATOM 644 C C . ILE A 1 80 ? -12.914 23.447 -13.123 1.00 35.47 80 ILE A C 1
ATOM 646 O O . ILE A 1 80 ? -14.143 23.248 -13.288 1.00 35.47 80 ILE A O 1
#

Organism: NCBI:txid221126

InterPro domains:
  IPR007421 Schlafen, AlbA_2 domain [PF04326] (17-70)
  IPR038461 Schlafen, AlbA_2 domain superfamily [G3DSA:3.30.950.30] (4-79)